Protein AF-A0A0C3L2A1-F1 (afdb_monomer_lite)

Radius of gyration: 17.82 Å; chains: 1; bounding box: 41×40×33 Å

Sequence (81 aa):
MLEVHRVHDGYIPVCSGEKANLRVVDFDWAGESGSVRYPLQRNQEIAWPGGPGERIMARHDRDLVKGWWHKQFSLEFQASD

pLDDT: mean 70.29, std 17.82, range [38.5, 92.31]

Organism: NCBI:txid1051891

Structure (mmCIF, N/CA/C/O backbone):
data_AF-A0A0C3L2A1-F1
#
_entry.id   AF-A0A0C3L2A1-F1
#
loop_
_atom_site.group_PDB
_atom_site.id
_atom_site.type_symbol
_atom_site.label_atom_id
_atom_site.label_alt_id
_atom_site.label_comp_id
_atom_site.label_asym_id
_atom_site.label_entity_id
_atom_site.label_seq_id
_atom_site.pdbx_PDB_ins_code
_atom_site.Cartn_x
_atom_site.Cartn_y
_atom_site.Cartn_z
_atom_site.occupancy
_atom_site.B_iso_or_equiv
_atom_site.auth_seq_id
_atom_site.auth_comp_id
_atom_site.auth_asym_id
_atom_site.auth_atom_id
_atom_site.pdbx_PDB_model_num
ATOM 1 N N . MET A 1 1 ? -29.853 -30.605 20.677 1.00 40.00 1 MET A N 1
ATOM 2 C CA . MET A 1 1 ? -30.456 -30.671 19.332 1.00 40.00 1 MET A CA 1
ATOM 3 C C . MET A 1 1 ? -29.766 -29.599 18.505 1.00 40.00 1 MET A C 1
ATOM 5 O O . MET A 1 1 ? -29.874 -28.435 18.856 1.00 40.00 1 MET A O 1
ATOM 9 N N . LEU A 1 2 ? -28.913 -30.001 17.560 1.00 38.50 2 LEU A N 1
ATOM 10 C CA . LEU A 1 2 ? -28.140 -29.094 16.705 1.00 38.50 2 LEU A CA 1
ATOM 11 C C . LEU A 1 2 ? -29.037 -28.639 15.552 1.00 38.50 2 LEU A C 1
ATOM 13 O O . LEU A 1 2 ? -29.480 -29.482 14.775 1.00 38.50 2 LEU A O 1
ATOM 17 N N . GLU A 1 3 ? -29.293 -27.338 15.433 1.00 40.12 3 GLU A N 1
ATOM 18 C CA . GLU A 1 3 ? -29.911 -26.783 14.229 1.00 40.12 3 GLU A CA 1
ATOM 19 C C . GLU A 1 3 ? -28.828 -26.404 13.222 1.00 40.12 3 GLU A C 1
ATOM 21 O O . GLU A 1 3 ? -28.081 -25.440 13.387 1.00 40.12 3 GLU A O 1
ATOM 26 N N . VAL A 1 4 ? -28.741 -27.207 12.166 1.00 43.81 4 VAL A N 1
ATOM 27 C CA . VAL A 1 4 ? -27.886 -26.960 11.009 1.00 43.81 4 VAL A CA 1
ATOM 28 C C . VAL A 1 4 ? -28.617 -25.989 10.088 1.00 43.81 4 VAL A C 1
ATOM 30 O O . VAL A 1 4 ? -29.535 -26.378 9.367 1.00 43.81 4 VAL A O 1
ATOM 33 N N . HIS A 1 5 ? -28.201 -24.725 10.090 1.00 42.44 5 HIS A N 1
ATOM 34 C CA . HIS A 1 5 ? -28.680 -23.758 9.110 1.00 42.44 5 HIS A CA 1
ATOM 35 C C . HIS A 1 5 ? -27.914 -23.950 7.800 1.00 42.44 5 HIS A C 1
ATOM 37 O O . HIS A 1 5 ? -26.728 -23.639 7.693 1.00 42.44 5 HIS A O 1
ATOM 43 N N . ARG A 1 6 ? -28.606 -24.486 6.790 1.00 46.59 6 ARG A N 1
ATOM 44 C CA . ARG A 1 6 ? -28.128 -24.479 5.406 1.00 46.59 6 ARG A CA 1
ATOM 45 C C . ARG A 1 6 ? -28.121 -23.042 4.896 1.00 46.59 6 ARG A C 1
ATOM 47 O O . ARG A 1 6 ? -29.176 -22.492 4.588 1.00 46.59 6 ARG A O 1
ATOM 54 N N . VAL A 1 7 ? -26.934 -22.457 4.793 1.00 53.41 7 VAL A N 1
ATOM 55 C CA . VAL A 1 7 ? -26.739 -21.166 4.135 1.00 53.41 7 VAL A CA 1
ATOM 56 C C . VAL A 1 7 ? -26.797 -21.418 2.627 1.00 53.41 7 VAL A C 1
ATOM 58 O O . VAL A 1 7 ? -25.923 -22.082 2.078 1.00 53.41 7 VAL A O 1
ATOM 61 N N . HIS A 1 8 ? -27.876 -20.973 1.980 1.00 47.16 8 HIS A N 1
ATOM 62 C CA . HIS A 1 8 ? -27.909 -20.834 0.524 1.00 47.16 8 HIS A CA 1
ATOM 63 C C . HIS A 1 8 ? -26.999 -19.668 0.137 1.00 47.16 8 HIS A C 1
ATOM 65 O O . HIS A 1 8 ? -27.029 -18.634 0.803 1.00 47.16 8 HIS A O 1
ATOM 71 N N . ASP A 1 9 ? -26.208 -19.865 -0.916 1.00 52.53 9 ASP A N 1
ATOM 72 C CA . ASP A 1 9 ? -25.232 -18.939 -1.496 1.00 52.53 9 ASP A CA 1
ATOM 73 C C . ASP A 1 9 ? -25.672 -17.467 -1.494 1.00 52.53 9 ASP A C 1
ATOM 75 O O . ASP A 1 9 ? -26.314 -16.967 -2.418 1.00 52.53 9 ASP A O 1
ATOM 79 N N . GLY A 1 10 ? -25.285 -16.748 -0.446 1.00 45.16 10 GLY A N 1
ATOM 80 C CA . GLY A 1 10 ? -25.556 -15.330 -0.296 1.00 45.16 10 GLY A CA 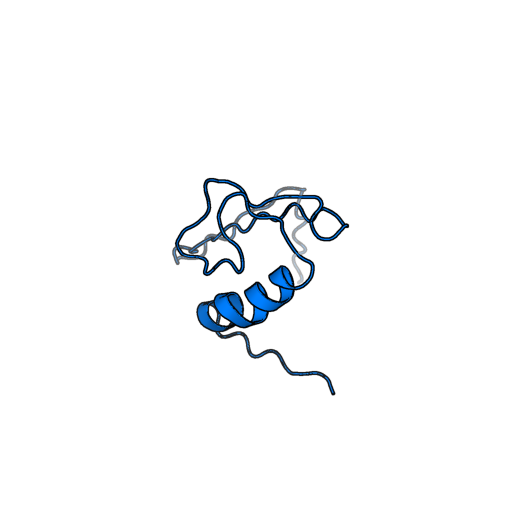1
ATOM 81 C C . GLY A 1 10 ? -24.815 -14.801 0.916 1.00 45.16 10 GLY A C 1
ATOM 82 O O . GLY A 1 10 ? -25.125 -15.163 2.049 1.00 45.16 10 GLY A O 1
ATOM 83 N N . TYR A 1 11 ? -23.808 -13.962 0.684 1.00 47.06 11 TYR A N 1
ATOM 84 C CA . TYR A 1 11 ? -23.098 -13.261 1.748 1.00 47.06 11 TYR A CA 1
ATOM 85 C C . TYR A 1 11 ? -24.090 -12.366 2.504 1.00 47.06 11 TYR A C 1
ATOM 87 O O . TYR A 1 11 ? -24.452 -11.293 2.026 1.00 47.06 11 TYR A O 1
ATOM 95 N N . ILE A 1 12 ? -24.553 -12.807 3.676 1.00 47.41 12 ILE A N 1
ATOM 96 C CA . ILE A 1 12 ? -25.332 -11.971 4.593 1.00 47.41 12 ILE A CA 1
ATOM 97 C C . ILE A 1 12 ? -24.322 -11.134 5.391 1.00 47.41 12 ILE A C 1
ATOM 99 O O . ILE A 1 12 ? -23.527 -11.712 6.138 1.00 47.41 12 ILE A O 1
ATOM 103 N N . PRO A 1 13 ? -24.311 -9.795 5.265 1.00 48.66 13 PRO A N 1
ATOM 104 C CA . PRO A 1 13 ? -23.469 -8.972 6.114 1.00 48.66 13 PRO A CA 1
ATOM 105 C C . PRO A 1 13 ? -23.989 -9.054 7.551 1.00 48.66 13 PRO A C 1
ATOM 107 O O . PRO A 1 13 ? -25.173 -8.838 7.817 1.00 48.66 13 PRO A O 1
ATOM 110 N N . VAL A 1 14 ? -23.098 -9.379 8.486 1.00 52.34 14 VAL A N 1
ATOM 111 C CA . VAL A 1 14 ? -23.405 -9.395 9.918 1.00 52.34 14 VAL A CA 1
ATOM 112 C C . VAL A 1 14 ? -23.634 -7.954 10.379 1.00 52.34 14 VAL A C 1
ATOM 114 O O . VAL A 1 14 ? -22.689 -7.182 10.510 1.00 52.34 14 VAL A O 1
ATOM 117 N N . CYS A 1 15 ? -24.890 -7.590 10.639 1.00 53.81 15 CYS A N 1
ATOM 118 C CA . CYS A 1 15 ? -25.257 -6.353 11.329 1.00 53.81 15 CYS A CA 1
ATOM 119 C C . CYS A 1 15 ? -25.705 -6.682 12.757 1.00 53.81 15 CYS A C 1
ATOM 121 O O . CYS A 1 15 ? -26.900 -6.775 13.033 1.00 53.81 15 CYS A O 1
ATOM 123 N N . SER A 1 16 ? -24.754 -6.846 13.678 1.00 54.91 16 SER A N 1
ATOM 124 C CA . SER A 1 16 ? -25.037 -6.831 15.115 1.00 54.91 16 SER A CA 1
ATOM 125 C C . SER A 1 16 ? -24.647 -5.473 15.699 1.00 54.91 16 SER A C 1
ATOM 127 O O . SER A 1 16 ? -23.498 -5.268 16.069 1.00 54.91 16 SER A O 1
ATOM 129 N N . GLY A 1 17 ? -25.603 -4.543 15.756 1.00 53.34 17 GLY A N 1
ATOM 130 C CA . GLY A 1 17 ? -25.656 -3.423 16.714 1.00 53.34 17 GLY A CA 1
ATOM 131 C C . GLY A 1 17 ? -24.598 -2.309 16.668 1.00 53.34 17 GLY A C 1
ATOM 132 O O . GLY A 1 17 ? -24.897 -1.204 17.110 1.00 53.34 17 GLY A O 1
ATOM 133 N N . GLU A 1 18 ? -23.413 -2.531 16.109 1.00 61.47 18 GLU A N 1
ATOM 134 C CA . GLU A 1 18 ? -22.334 -1.548 16.014 1.00 61.47 18 GLU A CA 1
ATOM 135 C C . GLU A 1 18 ? -22.034 -1.252 14.540 1.00 61.47 18 GLU A C 1
ATOM 137 O O . GLU A 1 18 ? -22.025 -2.148 13.693 1.00 61.47 18 GLU A O 1
ATOM 142 N N . LYS A 1 19 ? -21.824 0.026 14.195 1.00 55.81 19 LYS A N 1
ATOM 143 C CA . LYS A 1 19 ? -21.449 0.418 12.829 1.00 55.81 19 LYS A CA 1
ATOM 144 C C . LYS A 1 19 ? -20.083 -0.190 12.503 1.00 55.81 19 LYS A C 1
ATOM 146 O O . LYS A 1 19 ? -19.063 0.328 12.949 1.00 55.81 19 LYS A O 1
ATOM 151 N N . ALA A 1 20 ? -20.058 -1.250 11.702 1.00 56.84 20 ALA A N 1
ATOM 152 C CA . ALA A 1 20 ? -18.816 -1.788 11.168 1.00 56.84 20 ALA A CA 1
ATOM 153 C C . ALA A 1 20 ? -18.135 -0.722 10.290 1.00 56.84 20 ALA A C 1
ATOM 155 O O . ALA A 1 20 ? -18.699 -0.275 9.289 1.00 56.84 20 ALA A O 1
ATOM 156 N N . ASN A 1 21 ? -16.922 -0.302 10.660 1.00 57.19 21 ASN A N 1
ATOM 157 C CA . ASN A 1 21 ? -16.094 0.555 9.814 1.00 57.19 21 ASN A CA 1
ATOM 158 C C . ASN A 1 21 ? -15.400 -0.319 8.758 1.00 57.19 21 ASN A C 1
ATOM 160 O O . ASN A 1 21 ? -14.252 -0.731 8.920 1.00 57.19 21 ASN A O 1
ATOM 164 N N . LEU A 1 22 ? -16.147 -0.671 7.710 1.00 58.66 22 LEU A N 1
ATOM 165 C CA . LEU A 1 22 ? -15.646 -1.465 6.593 1.00 58.66 22 LEU A CA 1
ATOM 166 C C . LEU A 1 22 ? -14.689 -0.618 5.752 1.00 58.66 22 LEU A C 1
ATOM 168 O O . LEU A 1 22 ? -15.098 0.336 5.091 1.00 58.66 22 LEU A O 1
ATOM 172 N N . ARG A 1 23 ? -13.409 -0.994 5.744 1.00 61.50 23 ARG A N 1
ATOM 173 C CA . ARG A 1 23 ? -12.405 -0.427 4.840 1.00 61.50 23 ARG A CA 1
ATOM 174 C C . ARG A 1 23 ? -12.063 -1.472 3.790 1.00 61.50 23 ARG A C 1
ATOM 176 O O . ARG A 1 23 ? -11.359 -2.433 4.080 1.00 61.50 23 ARG A O 1
ATOM 183 N N . VAL A 1 24 ? -12.593 -1.291 2.584 1.00 57.22 24 VAL A N 1
ATOM 184 C CA . VAL A 1 24 ? -12.268 -2.151 1.443 1.00 57.22 24 VAL A CA 1
ATOM 185 C C . VAL A 1 24 ? -10.874 -1.782 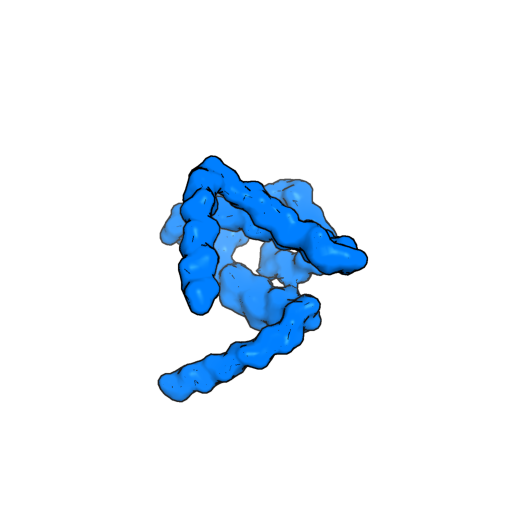0.953 1.00 57.22 24 VAL A C 1
ATOM 187 O O . VAL A 1 24 ? -10.601 -0.624 0.632 1.00 57.22 24 VAL A O 1
ATOM 190 N N . VAL A 1 25 ? -9.992 -2.773 0.926 1.00 61.09 25 VAL A N 1
ATOM 191 C CA . VAL A 1 25 ? -8.667 -2.671 0.325 1.00 61.09 25 VAL A CA 1
ATOM 192 C C . VAL A 1 25 ? -8.675 -3.628 -0.857 1.00 61.09 25 VAL A C 1
ATOM 194 O O . VAL A 1 25 ? -8.597 -4.836 -0.666 1.00 61.09 25 VAL A O 1
ATOM 197 N N . ASP A 1 26 ? -8.854 -3.086 -2.057 1.00 58.00 26 ASP A N 1
ATOM 198 C CA . ASP A 1 26 ? -8.800 -3.856 -3.297 1.00 58.00 26 ASP A CA 1
ATOM 199 C C . ASP A 1 26 ? -7.366 -3.810 -3.840 1.00 58.00 26 ASP A C 1
ATOM 201 O O . ASP A 1 26 ? -6.815 -2.728 -4.070 1.00 58.00 26 ASP A O 1
ATOM 205 N N . PHE A 1 27 ? -6.737 -4.976 -3.968 1.00 62.84 27 PHE A N 1
ATOM 206 C CA . PHE A 1 27 ? -5.407 -5.127 -4.546 1.00 62.84 27 PHE A CA 1
ATOM 207 C C . PHE A 1 27 ? -5.494 -6.092 -5.724 1.00 62.84 27 PHE A C 1
ATOM 209 O O . PHE A 1 27 ? -5.421 -7.305 -5.540 1.00 62.84 27 PHE A O 1
ATOM 216 N N . ASP A 1 28 ? -5.532 -5.555 -6.940 1.00 54.38 28 ASP A N 1
ATOM 217 C CA . ASP A 1 28 ? -5.070 -6.308 -8.104 1.00 54.38 28 ASP A CA 1
ATOM 218 C C . ASP A 1 28 ? -3.539 -6.415 -8.023 1.00 54.38 28 ASP A C 1
ATOM 220 O O . ASP A 1 28 ? -2.783 -5.533 -8.445 1.00 54.38 28 ASP A O 1
ATOM 224 N N . TRP A 1 29 ? -3.059 -7.495 -7.406 1.00 65.88 29 TRP A N 1
ATOM 225 C CA . TRP A 1 29 ? -1.654 -7.885 -7.452 1.00 65.88 29 TRP A CA 1
ATOM 226 C C . TRP A 1 29 ? -1.321 -8.439 -8.833 1.00 65.88 29 TRP A C 1
ATOM 228 O O . TRP A 1 29 ? -1.890 -9.427 -9.283 1.00 65.88 29 TRP A O 1
ATOM 238 N N . ALA A 1 30 ? -0.338 -7.847 -9.501 1.00 64.38 30 ALA A N 1
ATOM 239 C CA . ALA A 1 30 ? -0.025 -8.197 -10.883 1.00 64.38 30 ALA A CA 1
ATOM 240 C C . ALA A 1 30 ? 0.821 -9.460 -11.073 1.00 64.38 30 ALA A C 1
ATOM 242 O O . ALA A 1 30 ? 1.321 -9.692 -12.171 1.00 64.38 30 ALA A O 1
ATOM 243 N N . GLY A 1 31 ? 1.060 -10.240 -10.014 1.00 72.06 31 GLY A N 1
ATOM 244 C CA . GLY A 1 31 ? 1.946 -11.413 -10.025 1.00 72.06 31 GLY A CA 1
ATOM 245 C C . GLY A 1 31 ? 3.434 -11.106 -10.281 1.00 72.06 31 GLY A C 1
ATOM 246 O O . GLY A 1 31 ? 4.293 -11.893 -9.899 1.00 72.06 31 GLY A O 1
ATOM 247 N N . GLU A 1 32 ? 3.754 -9.948 -10.863 1.00 85.25 32 GLU A N 1
ATOM 248 C CA . GLU A 1 32 ? 5.092 -9.478 -11.204 1.00 85.25 32 GLU A CA 1
ATOM 249 C C . GLU A 1 32 ? 5.354 -8.088 -10.600 1.00 85.25 32 GLU A C 1
ATOM 251 O O . GLU A 1 32 ? 4.527 -7.177 -10.661 1.00 85.25 32 GLU A O 1
ATOM 256 N N . SER A 1 33 ? 6.536 -7.902 -10.009 1.00 88.75 33 SER A N 1
ATOM 257 C CA . SER A 1 33 ? 6.915 -6.629 -9.391 1.00 88.75 33 SER A CA 1
ATOM 258 C C . SER A 1 33 ? 7.075 -5.525 -10.438 1.00 88.75 33 SER A C 1
ATOM 260 O O . SER A 1 33 ? 7.897 -5.619 -11.344 1.00 88.75 33 SER A O 1
ATOM 262 N N . GLY A 1 34 ? 6.378 -4.410 -10.241 1.00 90.06 34 GLY A N 1
ATOM 263 C CA . GLY A 1 34 ? 6.503 -3.209 -11.060 1.00 90.06 34 GLY A CA 1
ATOM 264 C C . GLY A 1 34 ? 5.744 -3.240 -12.387 1.00 90.06 34 GLY A C 1
ATOM 265 O O . GLY A 1 34 ? 5.866 -2.276 -13.150 1.00 90.06 34 GLY A O 1
ATOM 266 N N . SER A 1 35 ? 4.968 -4.294 -12.660 1.00 91.25 35 SER A N 1
ATOM 267 C CA . SER A 1 35 ? 4.149 -4.413 -13.874 1.00 91.25 35 SER A CA 1
ATOM 268 C C . SER A 1 35 ? 2.847 -3.605 -13.795 1.00 91.25 35 SER A C 1
ATOM 270 O O . SER A 1 35 ? 2.352 -3.145 -14.822 1.00 91.25 35 SER A O 1
ATOM 272 N N . VAL A 1 36 ? 2.340 -3.331 -12.586 1.00 88.56 36 VAL A N 1
ATOM 273 C CA . VAL A 1 36 ? 1.170 -2.463 -12.351 1.00 88.56 36 VAL A CA 1
ATOM 274 C C . VAL A 1 36 ? 1.493 -1.242 -11.505 1.0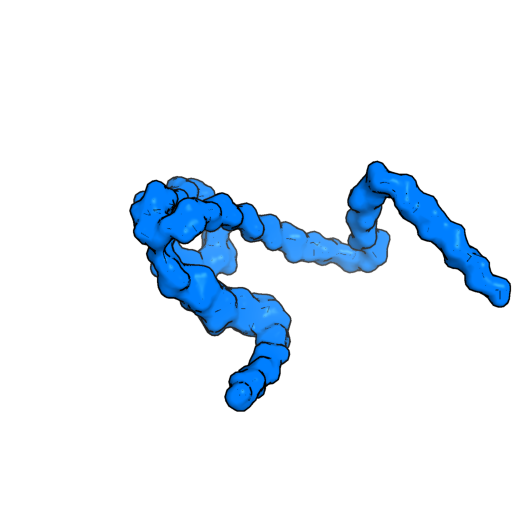0 88.56 36 VAL A C 1
ATOM 276 O O . VAL A 1 36 ? 2.557 -1.126 -10.889 1.00 88.56 36 VAL A O 1
ATOM 279 N N . ARG A 1 37 ? 0.552 -0.296 -11.499 1.00 90.44 37 ARG A N 1
ATOM 280 C CA . ARG A 1 37 ? 0.655 0.992 -10.817 1.00 90.44 37 ARG A CA 1
ATOM 281 C C . ARG A 1 37 ? -0.480 1.180 -9.826 1.00 90.44 3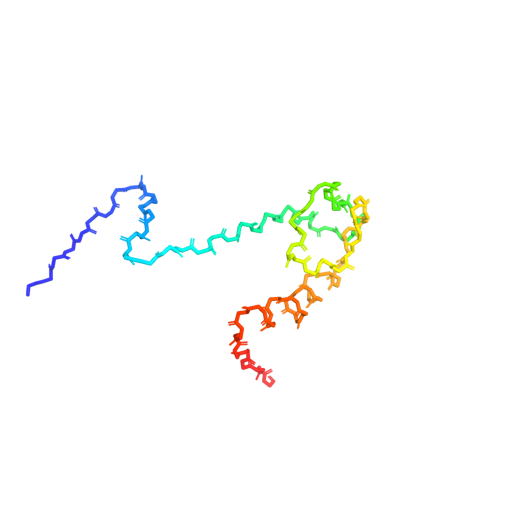7 ARG A C 1
ATOM 283 O O . ARG A 1 37 ? -1.585 0.695 -10.043 1.00 90.44 37 ARG A O 1
ATOM 290 N N . TYR A 1 38 ? -0.213 1.953 -8.780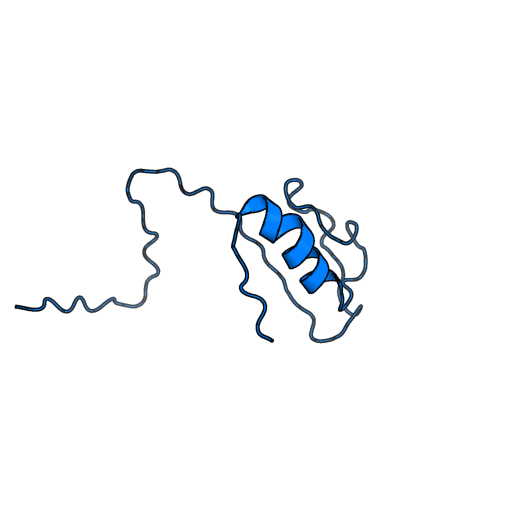 1.00 87.81 38 TYR A N 1
ATOM 291 C CA . TYR A 1 38 ? -1.247 2.442 -7.882 1.00 87.81 38 TYR A CA 1
ATOM 292 C C . TYR A 1 38 ? -2.284 3.281 -8.640 1.00 87.81 38 TYR A C 1
ATOM 294 O O . TYR A 1 38 ? -1.895 4.114 -9.469 1.00 87.81 38 TYR A O 1
ATOM 302 N N . PRO A 1 39 ? -3.582 3.159 -8.305 1.00 86.94 39 PRO A N 1
ATOM 303 C CA . PRO A 1 39 ? -4.597 4.090 -8.775 1.00 86.94 39 PRO A CA 1
ATOM 304 C C . PRO A 1 39 ? -4.235 5.541 -8.431 1.00 86.94 39 PRO A C 1
ATOM 306 O O . PRO A 1 39 ? -3.592 5.817 -7.413 1.00 86.94 39 PRO A O 1
ATOM 309 N N . LEU A 1 40 ? -4.674 6.483 -9.268 1.00 88.94 40 LEU A N 1
ATOM 310 C CA . LEU A 1 40 ? -4.487 7.916 -9.008 1.00 88.94 40 LEU A CA 1
ATOM 311 C C . LEU A 1 40 ? -5.313 8.396 -7.805 1.00 88.94 40 LEU A C 1
ATOM 313 O O . LEU A 1 40 ? -4.883 9.275 -7.063 1.00 88.94 40 LEU A O 1
ATOM 317 N N . GLN A 1 41 ? -6.488 7.802 -7.597 1.00 86.00 41 GLN A N 1
ATOM 318 C CA . GLN A 1 41 ? -7.352 8.067 -6.452 1.00 86.00 41 GLN A CA 1
ATOM 319 C C . GLN A 1 41 ? -7.324 6.869 -5.511 1.00 86.00 41 GLN A C 1
ATOM 321 O O . GLN A 1 41 ? -7.579 5.741 -5.921 1.00 86.00 41 GLN A O 1
ATOM 326 N N . ARG A 1 42 ? -6.987 7.115 -4.245 1.00 84.94 42 ARG A N 1
ATOM 327 C CA . ARG A 1 42 ? -6.848 6.085 -3.211 1.00 84.94 42 ARG A CA 1
ATOM 328 C C . ARG A 1 42 ? -7.432 6.581 -1.901 1.00 84.94 42 ARG A C 1
ATOM 330 O O . ARG A 1 42 ? -7.546 7.790 -1.690 1.00 84.94 42 ARG A O 1
ATOM 337 N N . ASN A 1 43 ? -7.738 5.646 -1.009 1.00 83.50 43 ASN A N 1
ATOM 338 C CA . ASN A 1 43 ? -8.119 5.969 0.359 1.00 83.50 43 ASN A CA 1
ATOM 339 C C . ASN A 1 43 ? -6.963 6.705 1.065 1.00 83.50 43 ASN A C 1
ATOM 341 O O . ASN A 1 43 ? -5.875 6.151 1.202 1.00 83.50 43 ASN A O 1
ATOM 345 N N . GLN A 1 44 ? -7.201 7.944 1.500 1.00 85.69 44 GLN A N 1
ATOM 346 C CA . GLN A 1 44 ? -6.196 8.796 2.149 1.00 85.69 44 GLN A CA 1
ATOM 347 C C . GLN A 1 44 ? -5.923 8.405 3.608 1.00 85.69 44 GLN A C 1
ATOM 349 O O . GLN A 1 44 ? -4.943 8.849 4.194 1.00 85.69 44 GLN A O 1
ATOM 354 N N . GLU A 1 45 ? -6.763 7.554 4.197 1.00 83.81 45 GLU A N 1
ATOM 355 C CA . GLU A 1 45 ? -6.581 7.045 5.560 1.00 83.81 45 GLU A CA 1
ATOM 356 C C . GLU A 1 45 ? -5.585 5.878 5.625 1.00 83.81 45 GLU A C 1
ATOM 358 O O . GLU A 1 45 ? -5.233 5.420 6.714 1.00 83.81 45 GLU A O 1
ATOM 363 N N . ILE A 1 46 ? -5.142 5.378 4.465 1.00 84.25 46 ILE A N 1
ATOM 364 C CA . ILE A 1 46 ? -4.148 4.314 4.339 1.00 84.25 46 ILE A CA 1
ATOM 365 C C . ILE A 1 46 ? -2.781 4.946 4.092 1.00 84.25 46 ILE A C 1
ATOM 367 O O . ILE A 1 46 ? -2.594 5.712 3.146 1.00 84.25 46 ILE A O 1
ATOM 371 N N . ALA A 1 47 ? -1.800 4.586 4.920 1.00 88.06 47 ALA A N 1
ATOM 372 C CA . ALA A 1 47 ? -0.413 4.987 4.708 1.00 88.06 47 ALA A CA 1
ATOM 373 C C . ALA A 1 47 ? 0.222 4.089 3.635 1.00 88.06 47 ALA A C 1
ATOM 375 O O . ALA A 1 47 ? 0.927 3.127 3.940 1.00 88.06 47 ALA A O 1
ATOM 376 N N . TRP A 1 48 ? -0.093 4.376 2.371 1.00 88.81 48 TRP A N 1
ATOM 377 C CA . TRP A 1 48 ? 0.412 3.615 1.233 1.00 88.81 48 TRP A CA 1
ATOM 378 C C . TRP A 1 48 ? 1.941 3.718 1.120 1.00 88.81 48 TRP A C 1
ATOM 380 O O . TRP A 1 48 ? 2.486 4.813 1.247 1.00 88.81 48 TRP A O 1
ATOM 390 N N . PRO A 1 49 ? 2.636 2.617 0.795 1.00 90.56 49 PRO A N 1
ATOM 391 C CA . PRO A 1 49 ? 4.095 2.605 0.649 1.00 90.56 49 PRO A CA 1
ATOM 392 C C . PRO A 1 49 ? 4.595 3.242 -0.659 1.00 90.56 49 PRO A C 1
ATOM 394 O O . PRO A 1 49 ? 5.786 3.506 -0.788 1.00 90.56 49 PRO A O 1
ATOM 397 N N . GLY A 1 50 ? 3.702 3.498 -1.620 1.00 90.38 50 GLY A N 1
ATOM 398 C CA . GLY A 1 50 ? 3.997 4.254 -2.839 1.00 90.38 50 GLY A CA 1
ATOM 399 C C . GLY A 1 50 ? 2.996 5.380 -3.081 1.00 90.38 50 GLY A C 1
ATOM 400 O O . GLY A 1 50 ? 1.930 5.442 -2.459 1.00 90.38 50 GLY A O 1
ATOM 401 N N . GLY A 1 51 ? 3.329 6.278 -3.998 1.00 91.94 51 GLY A N 1
ATOM 402 C CA . GLY A 1 51 ? 2.499 7.389 -4.450 1.00 91.94 51 GLY A CA 1
ATOM 403 C C . GLY A 1 51 ? 1.420 6.986 -5.467 1.00 91.94 51 GLY A C 1
ATOM 404 O O . GLY A 1 51 ? 1.461 5.892 -6.035 1.00 91.94 51 GLY A O 1
ATOM 405 N N . PRO A 1 52 ? 0.429 7.857 -5.724 1.00 91.19 52 PRO A N 1
ATOM 406 C CA . PRO A 1 52 ? -0.543 7.643 -6.794 1.00 91.19 52 PRO A CA 1
ATOM 407 C C . PRO A 1 52 ? 0.153 7.529 -8.158 1.00 91.19 52 PRO A C 1
ATOM 409 O O . PRO A 1 52 ? 1.027 8.332 -8.477 1.00 91.19 52 PRO A O 1
ATOM 412 N N . GLY A 1 53 ? -0.212 6.532 -8.968 1.00 91.44 53 GLY A N 1
ATOM 413 C CA . GLY A 1 53 ? 0.407 6.284 -10.278 1.00 91.44 53 GLY A CA 1
ATOM 414 C C . GLY A 1 53 ? 1.815 5.669 -10.238 1.00 91.44 53 GLY A C 1
ATOM 415 O O . GLY A 1 53 ? 2.356 5.308 -11.291 1.00 91.44 53 GLY A O 1
ATOM 416 N N . GLU A 1 54 ? 2.421 5.506 -9.060 1.00 92.31 54 GLU A N 1
ATOM 417 C CA . GLU A 1 54 ? 3.705 4.817 -8.925 1.00 92.31 54 GLU A CA 1
ATOM 418 C C . GLU A 1 54 ? 3.561 3.313 -9.139 1.00 92.31 54 GLU A C 1
ATOM 420 O O . GLU A 1 54 ? 2.492 2.737 -8.948 1.00 92.31 54 GLU A O 1
ATOM 425 N N . ARG A 1 55 ? 4.657 2.666 -9.542 1.00 92.00 55 ARG A N 1
ATOM 426 C CA . ARG A 1 55 ? 4.697 1.212 -9.718 1.00 92.00 55 ARG A CA 1
ATOM 427 C C . ARG A 1 55 ? 4.581 0.505 -8.368 1.00 92.00 55 ARG A C 1
ATOM 429 O O . ARG A 1 55 ? 5.214 0.911 -7.394 1.00 92.00 55 ARG A O 1
ATOM 436 N N . ILE A 1 56 ? 3.803 -0.571 -8.325 1.00 89.69 56 ILE A N 1
ATOM 437 C CA . ILE A 1 56 ? 3.698 -1.430 -7.144 1.00 89.69 56 ILE A CA 1
ATOM 438 C C . ILE A 1 56 ? 4.896 -2.379 -7.140 1.00 89.69 56 ILE A C 1
ATOM 440 O O . ILE A 1 56 ? 5.127 -3.093 -8.112 1.00 89.69 56 ILE A O 1
ATOM 444 N N . MET A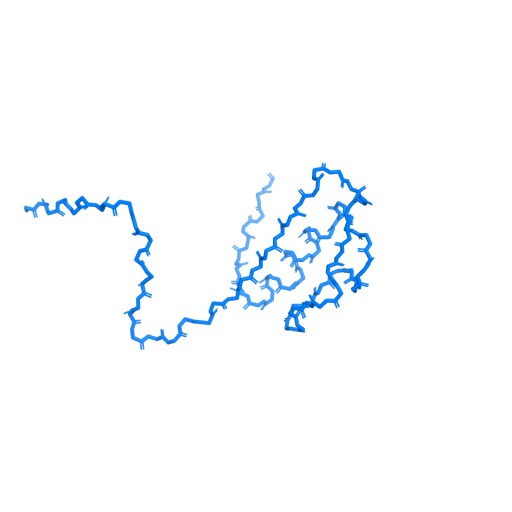 1 57 ? 5.679 -2.365 -6.063 1.00 90.75 57 MET A N 1
ATOM 445 C CA . MET A 1 57 ? 6.907 -3.151 -5.930 1.00 90.75 57 MET A CA 1
ATOM 446 C C . MET A 1 57 ? 6.703 -4.299 -4.942 1.00 90.75 57 MET A C 1
ATOM 448 O O . MET A 1 57 ? 5.943 -4.148 -3.992 1.00 90.75 57 MET A O 1
ATOM 452 N N . ALA A 1 58 ? 7.465 -5.390 -5.079 1.00 87.69 58 ALA A N 1
ATOM 453 C CA . ALA A 1 58 ? 7.353 -6.580 -4.218 1.00 87.69 58 ALA A CA 1
ATOM 454 C C . ALA A 1 58 ? 7.436 -6.311 -2.697 1.00 87.69 58 ALA A C 1
ATOM 456 O O . ALA A 1 58 ? 6.930 -7.086 -1.894 1.00 87.69 58 ALA A O 1
ATOM 457 N N . ARG A 1 59 ? 8.089 -5.221 -2.271 1.00 87.12 59 ARG A N 1
ATOM 458 C CA . ARG A 1 59 ? 8.191 -4.858 -0.844 1.00 87.12 59 ARG A CA 1
ATOM 459 C C . ARG A 1 59 ? 6.941 -4.168 -0.291 1.00 87.12 59 ARG A C 1
ATOM 461 O O . ARG A 1 59 ? 6.746 -4.166 0.920 1.00 87.12 59 ARG A O 1
ATOM 468 N N . HIS A 1 60 ? 6.112 -3.585 -1.156 1.00 89.06 60 HIS A N 1
ATOM 469 C CA . HIS A 1 60 ? 5.014 -2.718 -0.740 1.00 89.06 60 HIS A CA 1
ATOM 470 C C . HIS A 1 60 ? 3.968 -3.467 0.093 1.00 89.06 60 HIS A C 1
ATOM 472 O O . HIS A 1 60 ? 3.453 -2.902 1.052 1.00 89.06 60 HIS A O 1
ATOM 478 N N . ASP A 1 61 ? 3.715 -4.746 -0.187 1.00 82.62 61 ASP A N 1
ATOM 479 C CA . ASP A 1 61 ? 2.780 -5.551 0.610 1.00 82.62 61 ASP A CA 1
ATOM 480 C C . ASP A 1 61 ? 3.279 -5.707 2.051 1.00 82.62 61 ASP A C 1
ATOM 482 O O . ASP A 1 61 ? 2.552 -5.470 3.018 1.00 82.62 61 ASP A O 1
ATOM 486 N N . ARG A 1 62 ? 4.573 -6.019 2.204 1.00 84.56 62 ARG A N 1
ATOM 487 C CA . ARG A 1 62 ? 5.216 -6.150 3.516 1.00 84.56 62 ARG A CA 1
ATOM 488 C C . ARG A 1 62 ? 5.233 -4.821 4.269 1.00 84.56 62 ARG A C 1
ATOM 490 O O . ARG A 1 62 ? 4.990 -4.812 5.476 1.00 84.56 62 ARG A O 1
ATOM 497 N N . ASP A 1 63 ? 5.509 -3.722 3.573 1.00 88.00 63 ASP A N 1
ATOM 498 C CA . ASP A 1 63 ? 5.536 -2.377 4.151 1.00 88.00 63 ASP A CA 1
ATOM 499 C C . ASP A 1 63 ? 4.139 -1.940 4.617 1.00 88.00 63 ASP A C 1
ATOM 501 O O . ASP A 1 63 ? 3.996 -1.381 5.705 1.00 88.00 63 ASP A O 1
ATOM 505 N N . LEU A 1 64 ? 3.092 -2.257 3.849 1.00 85.75 64 LEU A N 1
ATOM 506 C CA . LEU A 1 64 ? 1.708 -1.967 4.217 1.00 85.75 64 LEU A CA 1
ATOM 507 C C . LEU A 1 64 ? 1.271 -2.753 5.463 1.00 85.75 64 LEU A C 1
ATOM 509 O O . LEU A 1 64 ? 0.688 -2.167 6.379 1.00 85.75 64 LEU A O 1
ATOM 513 N N . VAL A 1 65 ? 1.588 -4.054 5.518 1.00 81.88 65 VAL A N 1
ATOM 514 C CA . VAL A 1 65 ? 1.256 -4.927 6.658 1.00 81.88 65 VAL A CA 1
ATOM 515 C C . VAL A 1 65 ? 1.975 -4.463 7.927 1.00 81.88 65 VAL A C 1
ATOM 517 O O . VAL A 1 65 ? 1.349 -4.261 8.968 1.00 81.88 65 VAL A O 1
ATOM 520 N N . LYS A 1 66 ? 3.291 -4.240 7.849 1.00 83.00 66 LYS A N 1
ATOM 521 C CA . LYS A 1 66 ? 4.090 -3.816 9.009 1.00 83.00 66 LYS A CA 1
ATOM 522 C C . LYS A 1 66 ? 3.820 -2.373 9.433 1.00 83.00 66 LYS A C 1
ATOM 524 O O . LYS A 1 66 ? 3.968 -2.042 10.605 1.00 83.00 66 LYS A O 1
ATOM 529 N N . GLY A 1 67 ? 3.487 -1.506 8.481 1.00 83.75 67 GLY A N 1
ATOM 530 C CA . GLY A 1 67 ? 3.330 -0.076 8.698 1.00 83.75 67 GLY A CA 1
ATOM 531 C C . GLY A 1 67 ? 1.915 0.300 9.108 1.00 83.75 67 GLY A C 1
ATOM 532 O O . GLY A 1 67 ? 1.665 0.630 10.265 1.00 83.75 67 GLY A O 1
ATOM 533 N N . TRP A 1 68 ? 1.001 0.314 8.140 1.00 84.19 68 TRP A N 1
ATOM 534 C CA . TRP A 1 68 ? -0.356 0.812 8.347 1.00 84.19 68 TRP A CA 1
ATOM 535 C C . TRP A 1 68 ? -1.234 -0.211 9.063 1.00 84.19 68 TRP A C 1
ATOM 537 O O . TRP A 1 68 ? -1.853 0.119 10.071 1.00 84.19 68 TRP A O 1
ATOM 547 N N . TRP A 1 69 ? -1.251 -1.457 8.584 1.00 79.62 69 TRP A N 1
ATOM 548 C CA . TRP A 1 69 ? -2.171 -2.480 9.083 1.00 79.62 69 TRP A CA 1
ATOM 549 C C . TRP A 1 69 ? -1.934 -2.796 10.563 1.00 79.62 69 TRP A C 1
ATOM 551 O O . TRP A 1 69 ? -2.862 -2.737 11.367 1.00 79.62 69 TRP A O 1
ATOM 561 N N . HIS A 1 70 ? -0.679 -3.048 10.944 1.00 78.38 70 HIS A N 1
ATOM 562 C CA . HIS A 1 70 ? -0.313 -3.318 12.334 1.00 78.38 70 HIS A CA 1
ATOM 563 C C . HIS A 1 70 ? -0.711 -2.174 13.281 1.00 78.38 70 HIS A C 1
ATOM 565 O O . HIS A 1 70 ? -1.240 -2.421 14.360 1.00 78.38 70 HIS A O 1
ATOM 571 N N . LYS A 1 71 ? -0.497 -0.914 12.878 1.00 79.38 71 LYS A N 1
ATOM 572 C CA . LYS A 1 71 ? -0.875 0.257 13.690 1.00 79.38 71 LYS A CA 1
ATOM 573 C C . LYS A 1 71 ? -2.385 0.454 13.773 1.00 79.38 71 LYS A C 1
ATOM 575 O O . LYS A 1 71 ? -2.879 0.884 14.807 1.00 79.38 71 LYS A O 1
ATOM 580 N N . GLN A 1 72 ? -3.096 0.188 12.682 1.00 75.94 72 GLN A N 1
ATOM 581 C CA . GLN A 1 72 ? -4.525 0.458 12.582 1.00 75.94 72 GLN A CA 1
ATOM 582 C C . GLN A 1 72 ? -5.370 -0.579 13.327 1.00 75.94 72 GLN A C 1
ATOM 584 O O . GLN A 1 72 ? -6.442 -0.236 13.822 1.00 75.94 72 GLN A O 1
ATOM 589 N N . PHE A 1 73 ? -4.904 -1.829 13.394 1.00 73.12 73 PHE A N 1
ATOM 590 C CA . PHE A 1 73 ? -5.701 -2.947 13.902 1.00 73.12 73 PHE A CA 1
ATOM 591 C C . PHE A 1 73 ? -5.095 -3.660 15.115 1.00 73.12 73 PHE A C 1
ATOM 593 O O . PHE A 1 73 ? -5.708 -4.604 15.600 1.00 73.12 73 PHE A O 1
ATOM 600 N N . SER A 1 74 ? -3.932 -3.220 15.618 1.00 63.34 74 SER A N 1
ATOM 601 C CA . SER A 1 74 ? -3.265 -3.782 16.808 1.00 63.34 74 SER A CA 1
ATOM 602 C C . SER A 1 74 ? -3.244 -5.316 16.826 1.00 63.34 74 SER A C 1
ATOM 604 O O . SER A 1 74 ? -3.507 -5.943 17.850 1.00 63.34 74 SER A O 1
ATOM 606 N N . LEU A 1 75 ? -2.978 -5.934 15.674 1.00 56.25 75 LEU A N 1
ATOM 607 C CA . LEU A 1 75 ? -2.874 -7.385 15.574 1.00 56.25 75 LEU A CA 1
ATOM 608 C C . LEU A 1 75 ? -1.486 -7.805 16.055 1.00 56.25 75 LEU A C 1
ATOM 610 O O . LEU A 1 75 ? -0.490 -7.511 15.391 1.00 56.25 75 LEU A O 1
ATOM 614 N N . GLU A 1 76 ? -1.425 -8.504 17.189 1.00 49.44 76 GLU A N 1
ATOM 615 C CA . GLU A 1 76 ? -0.222 -9.217 17.615 1.00 49.44 76 GLU A CA 1
ATOM 616 C C . GLU A 1 76 ? 0.084 -10.319 16.589 1.00 49.44 76 GLU A C 1
ATOM 618 O O . GLU A 1 76 ? -0.525 -11.388 16.588 1.00 49.44 76 GLU A O 1
ATOM 623 N N . PHE A 1 77 ? 1.021 -10.062 15.676 1.00 51.19 77 PHE A N 1
ATOM 624 C CA . PHE A 1 77 ? 1.608 -11.129 14.874 1.00 51.19 77 PHE A CA 1
ATOM 625 C C . PHE A 1 77 ? 2.627 -11.859 15.746 1.00 51.19 77 PHE A C 1
ATOM 627 O O . PHE A 1 77 ? 3.698 -11.318 16.025 1.00 51.19 77 PHE A O 1
ATOM 634 N N . GLN A 1 78 ? 2.316 -13.089 16.164 1.00 46.62 78 GLN A N 1
ATOM 635 C CA . GLN A 1 78 ? 3.344 -13.982 16.692 1.00 46.62 78 GLN A CA 1
ATOM 636 C C . GLN A 1 78 ? 4.365 -14.226 15.579 1.00 46.62 78 GLN A C 1
ATOM 638 O O . GLN A 1 78 ? 4.047 -14.819 14.547 1.00 46.62 78 GLN A O 1
ATOM 643 N N . ALA A 1 79 ? 5.583 -13.715 15.762 1.00 46.28 79 ALA A N 1
ATOM 644 C CA . ALA A 1 79 ? 6.704 -14.096 14.922 1.00 46.28 79 ALA A CA 1
ATOM 645 C C . ALA A 1 79 ? 6.919 -15.602 15.115 1.00 46.28 79 ALA A C 1
ATOM 647 O O . ALA A 1 79 ? 7.131 -16.054 16.236 1.00 46.28 79 ALA A O 1
ATOM 648 N N . SER A 1 80 ? 6.780 -16.378 14.044 1.00 53.97 80 SER A N 1
ATOM 649 C CA . SER A 1 80 ? 7.235 -17.766 14.041 1.00 53.97 80 SER A CA 1
ATOM 650 C C . SER A 1 80 ? 8.755 -17.762 13.877 1.00 53.97 80 SER A C 1
ATOM 652 O O . SER A 1 80 ? 9.252 -17.067 12.986 1.00 53.97 80 SER A O 1
ATOM 654 N N . ASP A 1 81 ? 9.439 -18.481 14.771 1.00 44.44 81 ASP A N 1
ATOM 655 C CA . ASP A 1 81 ? 10.893 -18.708 14.781 1.00 44.44 81 ASP A CA 1
ATOM 656 C C . ASP A 1 81 ? 11.414 -19.366 13.489 1.00 44.44 81 ASP A C 1
ATOM 658 O O . ASP A 1 81 ? 10.677 -20.191 12.892 1.00 44.44 81 ASP A O 1
#

Secondary structure (DSSP, 8-state):
--------S-------SS------------SSTTSSB--SS--TTS--SS-TTPBP-TTHHHHHIIIIIHHHH--------

Foldseek 3Di:
DDDDDDDDPDDDDDDDDDPPPDDDDDDPDVVDAQPDFAAQDDDPLQPFPDHHRGGHGPCRVVCSCVPGVCVPPVDPDDDDD